Protein AF-A0A9E3AWX1-F1 (afdb_monomer_lite)

Radius of gyration: 16.39 Å; chains: 1; bounding box: 38×31×33 Å

Structure (mmCIF, N/CA/C/O backbone):
data_AF-A0A9E3AWX1-F1
#
_entry.id   AF-A0A9E3AWX1-F1
#
loop_
_atom_site.group_PDB
_atom_site.id
_atom_site.type_symbol
_atom_site.label_atom_id
_atom_site.label_alt_id
_atom_site.label_comp_id
_atom_site.label_asym_id
_atom_site.label_entity_id
_atom_site.label_seq_id
_atom_site.pdbx_PDB_ins_code
_atom_site.Cartn_x
_atom_site.Cartn_y
_atom_site.Cartn_z
_atom_site.occupancy
_atom_site.B_iso_or_equiv
_atom_site.auth_seq_id
_atom_site.auth_comp_id
_atom_site.auth_asym_id
_atom_site.auth_atom_id
_atom_site.pdbx_PDB_model_num
ATOM 1 N N . GLY A 1 1 ? -11.272 -20.689 4.369 1.00 84.56 1 GLY A N 1
ATOM 2 C CA . GLY A 1 1 ? -11.649 -19.688 3.349 1.00 84.56 1 GLY A CA 1
ATOM 3 C C . GLY A 1 1 ? -10.528 -18.682 3.196 1.00 84.56 1 GLY A C 1
ATOM 4 O O . GLY A 1 1 ? -9.604 -18.719 3.999 1.00 84.56 1 GLY A O 1
ATOM 5 N N . ALA A 1 2 ? -10.587 -17.815 2.186 1.00 92.38 2 ALA A N 1
ATOM 6 C CA . ALA A 1 2 ? -9.601 -16.748 2.029 1.00 92.38 2 ALA A CA 1
ATOM 7 C C . ALA A 1 2 ? -9.642 -15.779 3.222 1.00 92.38 2 ALA A C 1
ATOM 9 O O . ALA A 1 2 ? -10.704 -15.523 3.792 1.00 92.38 2 ALA A O 1
ATOM 10 N N . PHE A 1 3 ? -8.481 -15.250 3.594 1.00 93.94 3 PHE A N 1
ATOM 11 C CA . PHE A 1 3 ? -8.362 -14.234 4.629 1.00 93.94 3 PHE A CA 1
ATOM 12 C C . PHE A 1 3 ? -8.477 -12.842 3.993 1.00 93.94 3 PHE A C 1
ATOM 14 O O . PHE A 1 3 ? -7.770 -12.552 3.031 1.00 93.94 3 PHE A O 1
ATOM 21 N N . SER A 1 4 ? -9.368 -11.990 4.508 1.00 96.44 4 SER A N 1
ATOM 22 C CA . SER A 1 4 ? -9.606 -10.638 3.985 1.00 96.44 4 SER A CA 1
ATOM 23 C C . SER A 1 4 ? -9.246 -9.591 5.030 1.00 96.44 4 SER A C 1
ATOM 25 O O . SER A 1 4 ? -9.861 -9.534 6.095 1.00 96.44 4 SER A O 1
ATOM 27 N N . LEU A 1 5 ? -8.275 -8.737 4.707 1.00 97.19 5 LEU A N 1
ATOM 28 C CA . LEU A 1 5 ? -7.890 -7.610 5.557 1.00 97.19 5 LEU A CA 1
ATOM 29 C C . LEU A 1 5 ? -8.980 -6.535 5.638 1.00 97.19 5 LEU A C 1
ATOM 31 O O . LEU A 1 5 ? -9.084 -5.869 6.665 1.00 97.19 5 LEU A O 1
ATOM 35 N N . ASN A 1 6 ? -9.836 -6.415 4.618 1.00 97.00 6 ASN A N 1
ATOM 36 C CA . ASN A 1 6 ? -10.923 -5.431 4.615 1.00 97.00 6 ASN A CA 1
ATOM 37 C C . ASN A 1 6 ? -11.844 -5.619 5.826 1.00 97.00 6 ASN A C 1
ATOM 39 O O . ASN A 1 6 ? -12.140 -4.656 6.518 1.00 97.00 6 ASN A O 1
ATOM 43 N N . LEU A 1 7 ? -12.174 -6.867 6.181 1.00 97.12 7 LEU A N 1
ATOM 44 C CA . LEU A 1 7 ? -13.013 -7.156 7.351 1.00 97.12 7 LEU A CA 1
ATOM 45 C C . LEU A 1 7 ? -12.389 -6.696 8.677 1.00 97.12 7 LEU A C 1
ATOM 47 O O . LEU A 1 7 ? -13.111 -6.414 9.632 1.00 97.12 7 LEU A O 1
ATOM 51 N N . ILE A 1 8 ? -11.058 -6.665 8.770 1.00 97.38 8 ILE A N 1
ATOM 52 C CA . ILE A 1 8 ? -10.348 -6.195 9.965 1.00 97.38 8 ILE A CA 1
ATOM 53 C C . ILE A 1 8 ? -10.353 -4.668 10.000 1.00 97.38 8 ILE A C 1
ATOM 55 O O . ILE A 1 8 ? -10.634 -4.083 11.046 1.00 97.38 8 ILE A O 1
ATOM 59 N N . PHE A 1 9 ? -10.091 -4.025 8.861 1.00 98.00 9 PHE A N 1
ATOM 60 C CA . PHE A 1 9 ? -10.110 -2.568 8.762 1.00 98.00 9 PHE A CA 1
ATOM 61 C C . PHE A 1 9 ? -11.508 -1.983 8.976 1.00 98.00 9 PHE A C 1
ATOM 63 O O . PHE A 1 9 ? -11.626 -0.995 9.694 1.00 98.00 9 PHE A O 1
ATOM 70 N N . ASP A 1 10 ? -12.559 -2.629 8.469 1.00 98.31 10 ASP A N 1
ATOM 71 C CA . ASP A 1 10 ? -13.948 -2.204 8.672 1.00 98.31 10 ASP A CA 1
ATOM 72 C C . ASP A 1 10 ? -14.328 -2.208 10.161 1.00 98.31 10 ASP A C 1
ATOM 74 O O . ASP A 1 10 ? -14.906 -1.248 10.670 1.00 98.31 10 ASP A O 1
ATOM 78 N N . LYS A 1 11 ? -13.944 -3.261 10.897 1.00 98.31 11 LYS A N 1
ATOM 79 C CA . LYS A 1 11 ? -14.161 -3.339 12.352 1.00 98.31 11 LYS A CA 1
ATOM 80 C C . LYS A 1 11 ? -13.395 -2.251 13.097 1.00 98.31 11 LYS A C 1
ATOM 82 O O . LYS A 1 11 ? -13.962 -1.576 13.950 1.00 98.31 11 LYS A O 1
ATOM 87 N N . ALA A 1 12 ? -12.124 -2.052 12.749 1.00 98.44 12 ALA A N 1
ATOM 88 C CA . ALA A 1 12 ? -11.315 -0.998 13.349 1.00 98.44 12 ALA A CA 1
ATOM 89 C C . ALA A 1 12 ? -11.906 0.396 13.077 1.00 98.44 12 ALA A C 1
ATOM 91 O O . ALA A 1 12 ? -11.902 1.237 13.971 1.00 98.44 12 ALA A O 1
ATOM 92 N N . ALA A 1 13 ? -12.449 0.641 11.880 1.00 98.31 13 ALA A N 1
ATOM 93 C CA . ALA A 1 13 ? -13.113 1.897 11.540 1.00 98.31 13 ALA A CA 1
ATOM 94 C C . ALA A 1 13 ? -14.383 2.115 12.374 1.00 98.31 13 ALA A C 1
ATOM 96 O O . ALA A 1 13 ? -14.558 3.194 12.938 1.00 98.31 13 ALA A O 1
ATOM 97 N N . ALA A 1 14 ? -15.227 1.086 12.511 1.00 98.62 14 ALA A N 1
ATOM 98 C CA . ALA A 1 14 ? -16.457 1.147 13.304 1.00 98.62 14 ALA A CA 1
ATOM 99 C C . ALA A 1 14 ? -16.199 1.431 14.795 1.00 98.62 14 ALA A C 1
ATOM 101 O O . ALA A 1 14 ? -16.990 2.112 15.442 1.00 98.62 14 ALA A O 1
ATOM 102 N N . GLU A 1 15 ? -15.076 0.949 15.333 1.00 98.62 15 GLU A N 1
ATOM 103 C CA . GLU A 1 15 ? -14.648 1.203 16.715 1.00 98.62 15 GLU A CA 1
ATOM 104 C C . GLU A 1 15 ? -13.859 2.517 16.886 1.00 98.62 15 GLU A C 1
ATOM 106 O O . GLU A 1 15 ? -13.393 2.812 17.986 1.00 98.62 15 GLU A O 1
ATOM 111 N N . GLY A 1 16 ? -13.665 3.307 15.822 1.00 98.25 16 GLY A N 1
ATOM 112 C CA . GLY A 1 16 ? -12.867 4.541 15.874 1.00 98.25 16 GLY A CA 1
ATOM 113 C C . GLY A 1 16 ? -11.370 4.301 16.106 1.00 98.25 16 GLY A C 1
ATOM 114 O O . GLY A 1 16 ? -10.666 5.166 16.621 1.00 98.25 16 GLY A O 1
ATOM 115 N N . ARG A 1 17 ? -10.879 3.110 15.752 1.00 98.50 17 ARG A N 1
ATOM 116 C CA . ARG A 1 17 ? -9.496 2.647 15.947 1.00 98.50 17 ARG A CA 1
ATOM 117 C C . ARG A 1 17 ? -8.684 2.566 14.656 1.00 98.50 17 ARG A C 1
ATOM 119 O O . ARG A 1 17 ? -7.526 2.147 14.694 1.00 98.50 17 ARG A O 1
ATOM 126 N N . LEU A 1 18 ? -9.277 2.913 13.515 1.00 98.19 18 LEU A N 1
ATOM 127 C CA . LEU A 1 18 ? -8.569 2.981 12.243 1.00 98.19 18 LEU A CA 1
ATOM 128 C C . LEU A 1 18 ? -7.911 4.354 12.095 1.00 98.19 18 LEU A C 1
ATOM 130 O O . LEU A 1 18 ? -8.588 5.362 11.911 1.00 98.19 18 LEU A O 1
ATOM 134 N N . PHE A 1 19 ? -6.583 4.370 12.146 1.00 97.06 19 PHE A 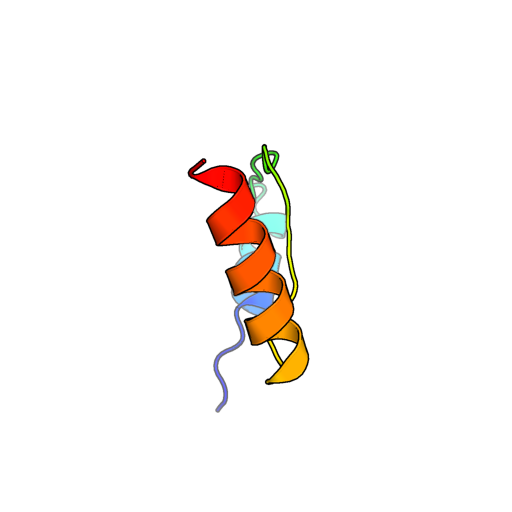N 1
ATOM 135 C CA . PHE A 1 19 ? -5.774 5.570 11.956 1.00 97.06 19 PHE A CA 1
ATOM 136 C C . PHE A 1 19 ? -4.898 5.416 10.714 1.00 97.06 19 PHE A C 1
ATOM 138 O O . PHE A 1 19 ? -4.442 4.316 10.401 1.00 97.06 19 PHE A O 1
ATOM 145 N N . GLY A 1 20 ? -4.657 6.523 10.015 1.00 95.56 20 GLY A N 1
ATOM 146 C CA . GLY A 1 20 ? -3.782 6.577 8.847 1.00 95.56 20 GLY A CA 1
ATOM 147 C C . GLY A 1 20 ? -2.586 7.494 9.079 1.00 95.56 20 GLY A C 1
ATOM 148 O O . GLY A 1 20 ? -2.644 8.414 9.893 1.00 95.56 20 GLY A O 1
ATOM 149 N N . LEU A 1 21 ? -1.517 7.262 8.321 1.00 96.19 21 LEU A N 1
ATOM 150 C CA . LEU A 1 21 ? -0.388 8.180 8.195 1.00 96.19 21 LEU A CA 1
ATOM 151 C C . LEU A 1 21 ? -0.307 8.669 6.751 1.00 96.19 21 LEU A C 1
ATOM 153 O O . LEU A 1 21 ? -0.598 7.922 5.815 1.00 96.19 21 LEU A O 1
ATOM 157 N N . ARG A 1 22 ? 0.091 9.929 6.571 1.00 95.75 22 ARG A N 1
ATOM 158 C CA . ARG A 1 22 ? 0.420 10.451 5.246 1.00 95.75 22 ARG A CA 1
ATOM 159 C C . ARG A 1 22 ? 1.660 9.716 4.743 1.00 95.75 22 ARG A C 1
ATOM 161 O O . ARG A 1 22 ? 2.672 9.681 5.439 1.00 95.75 22 ARG A O 1
ATOM 168 N N . LEU A 1 23 ? 1.580 9.160 3.539 1.00 95.12 23 LEU A N 1
ATOM 169 C CA . LEU A 1 23 ? 2.776 8.718 2.838 1.00 95.12 23 LEU A CA 1
ATOM 170 C C . LEU A 1 23 ? 3.552 9.952 2.378 1.00 95.12 23 LEU A C 1
ATOM 172 O O . LEU A 1 23 ? 3.044 10.735 1.576 1.00 95.12 23 LEU A O 1
ATOM 176 N N . GLU A 1 24 ? 4.775 10.091 2.870 1.00 93.38 24 GLU A N 1
ATOM 177 C CA . GLU A 1 24 ? 5.752 11.029 2.331 1.00 93.38 24 GLU A CA 1
ATOM 178 C C . GLU A 1 24 ? 6.638 10.271 1.336 1.00 93.38 24 GLU A C 1
ATOM 180 O O . GLU A 1 24 ? 7.185 9.216 1.659 1.00 93.38 24 GLU A O 1
ATOM 185 N N . GLY A 1 25 ? 6.753 10.783 0.112 1.00 89.7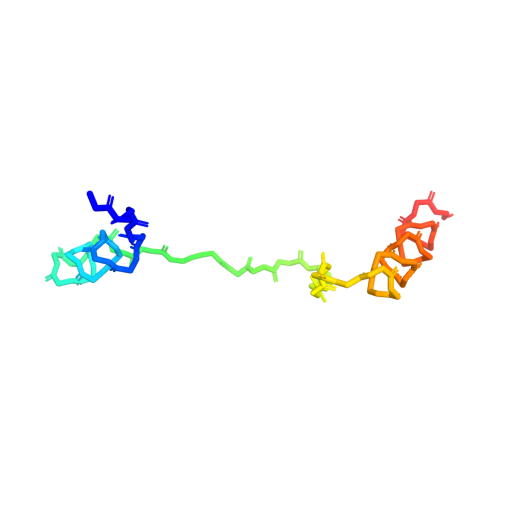5 25 GLY A N 1
ATOM 186 C CA . GLY A 1 25 ? 7.509 10.145 -0.966 1.00 89.75 25 GLY A CA 1
ATOM 187 C C . GLY A 1 25 ? 6.641 9.654 -2.123 1.00 89.75 25 GLY A C 1
ATOM 188 O O . GLY A 1 25 ? 5.476 10.023 -2.266 1.00 89.75 25 GLY A O 1
ATOM 189 N N . PHE A 1 26 ? 7.247 8.858 -3.004 1.00 91.75 26 PHE A N 1
ATOM 190 C CA . PHE A 1 26 ? 6.623 8.432 -4.252 1.00 91.75 26 PHE A CA 1
ATOM 191 C C . PHE A 1 26 ? 6.023 7.032 -4.119 1.00 91.75 26 PHE A C 1
ATOM 193 O O . PHE A 1 26 ? 6.710 6.090 -3.728 1.00 91.75 26 PHE A O 1
ATOM 200 N N . TRP A 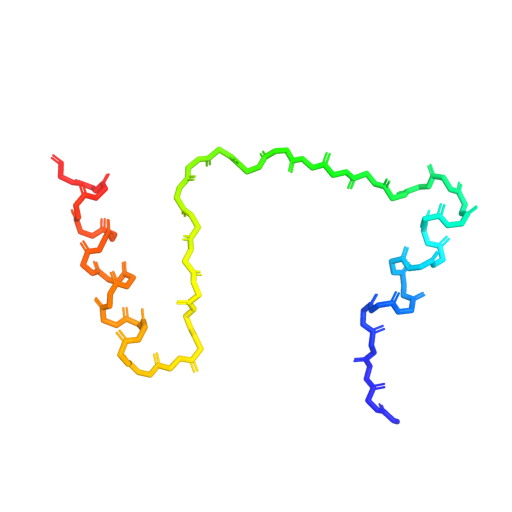1 27 ? 4.744 6.893 -4.464 1.00 94.62 27 TRP A N 1
ATOM 201 C CA . TRP A 1 27 ? 4.064 5.602 -4.490 1.00 94.62 27 TRP A CA 1
ATOM 202 C C . TRP A 1 27 ? 4.079 4.996 -5.893 1.00 94.62 27 TRP A C 1
ATOM 204 O O . TRP A 1 27 ? 3.881 5.704 -6.880 1.00 94.62 27 TRP A O 1
ATOM 214 N N . MET A 1 28 ? 4.248 3.675 -5.973 1.00 95.94 28 MET A N 1
ATOM 215 C CA . MET A 1 28 ? 4.197 2.919 -7.224 1.00 95.94 28 MET A CA 1
ATOM 216 C C . MET A 1 28 ? 3.420 1.618 -7.048 1.00 95.94 28 MET A C 1
ATOM 218 O O . MET A 1 28 ? 3.566 0.920 -6.044 1.00 95.94 28 MET A O 1
ATOM 222 N N . HIS A 1 29 ? 2.631 1.260 -8.060 1.00 94.25 29 HIS A N 1
ATOM 223 C CA . HIS A 1 29 ? 2.111 -0.095 -8.193 1.00 94.25 29 HIS A CA 1
ATOM 224 C C . HIS A 1 29 ? 3.206 -1.008 -8.753 1.00 94.25 29 HIS A C 1
ATOM 226 O O . HIS A 1 29 ? 3.883 -0.617 -9.696 1.00 94.25 29 HIS A O 1
ATOM 232 N N . VAL A 1 30 ? 3.348 -2.224 -8.217 1.00 96.25 30 VAL A N 1
ATOM 233 C CA . VAL A 1 30 ? 4.400 -3.182 -8.611 1.00 96.25 30 VAL A CA 1
ATOM 234 C C . VAL A 1 30 ? 3.809 -4.588 -8.825 1.00 96.25 30 VAL A C 1
ATOM 236 O O . VAL A 1 30 ? 4.300 -5.583 -8.306 1.00 96.25 30 VAL A O 1
ATOM 239 N N . GLY A 1 31 ? 2.673 -4.675 -9.526 1.00 96.25 31 GLY A N 1
ATOM 240 C CA . GLY A 1 31 ? 1.945 -5.939 -9.734 1.00 96.25 31 GLY A CA 1
ATOM 241 C C . GLY A 1 31 ? 2.243 -6.665 -11.048 1.00 96.25 31 GLY A C 1
ATOM 242 O O . GLY A 1 31 ? 1.801 -7.797 -11.229 1.00 96.25 31 GLY A O 1
ATOM 243 N N . THR A 1 32 ? 2.966 -6.036 -11.975 1.00 97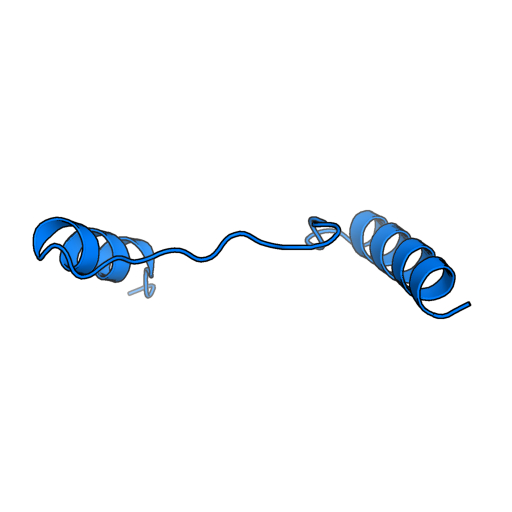.44 32 THR A N 1
ATOM 244 C CA . THR A 1 32 ? 3.311 -6.607 -13.286 1.00 97.44 32 THR A CA 1
ATOM 245 C C . THR A 1 32 ? 4.818 -6.518 -13.532 1.00 97.44 32 THR A C 1
ATOM 247 O O . THR A 1 32 ? 5.470 -5.637 -12.970 1.00 97.44 32 THR A O 1
ATOM 250 N N . PRO A 1 33 ? 5.392 -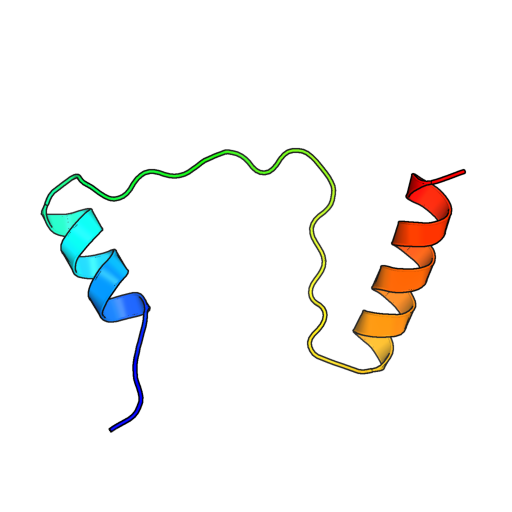7.359 -14.414 1.00 97.06 33 PRO A N 1
ATOM 251 C CA . PRO A 1 33 ? 6.819 -7.284 -14.731 1.00 97.06 33 PRO A CA 1
ATOM 252 C C . PRO A 1 33 ? 7.272 -5.906 -15.240 1.00 97.06 33 PRO A C 1
ATOM 254 O O . PRO A 1 33 ? 8.343 -5.433 -14.876 1.00 97.06 33 PRO A O 1
ATOM 257 N N . SER A 1 34 ? 6.447 -5.220 -16.038 1.00 96.31 34 SER A N 1
ATOM 258 C CA . SER A 1 34 ? 6.758 -3.862 -16.505 1.00 96.31 34 SER A CA 1
ATOM 259 C C . SER A 1 34 ? 6.741 -2.830 -15.375 1.00 96.31 34 SER A C 1
ATOM 261 O O . SER A 1 34 ? 7.560 -1.914 -15.368 1.00 96.31 34 SER A O 1
ATOM 263 N N . ALA A 1 35 ? 5.843 -2.987 -14.401 1.00 97.31 35 ALA A N 1
ATOM 264 C CA . ALA A 1 35 ? 5.765 -2.110 -13.241 1.00 97.31 35 ALA A CA 1
ATOM 265 C C . ALA A 1 35 ? 6.961 -2.294 -12.288 1.00 97.31 35 ALA A C 1
ATOM 267 O O . ALA A 1 35 ? 7.414 -1.323 -11.688 1.00 97.31 35 ALA A O 1
ATOM 268 N N . VAL A 1 36 ? 7.516 -3.511 -12.208 1.00 97.50 36 VAL A N 1
ATOM 269 C CA . VAL A 1 36 ? 8.779 -3.786 -11.497 1.00 97.50 36 VAL A CA 1
ATOM 270 C C . VAL A 1 36 ? 9.928 -2.991 -12.111 1.00 97.50 36 VAL A C 1
ATOM 272 O O . VAL A 1 36 ? 10.586 -2.240 -11.401 1.00 97.50 36 VAL A O 1
ATOM 275 N N . ALA A 1 37 ? 10.112 -3.063 -13.433 1.00 96.69 37 ALA A N 1
ATOM 276 C CA . ALA A 1 37 ? 11.185 -2.325 -14.104 1.00 96.69 37 ALA A CA 1
ATOM 277 C C . ALA A 1 37 ? 11.082 -0.801 -13.887 1.00 96.69 37 ALA A C 1
ATOM 279 O O . ALA A 1 37 ? 12.094 -0.124 -13.710 1.00 96.69 37 ALA A O 1
ATOM 280 N N . ALA A 1 38 ? 9.860 -0.260 -13.859 1.00 96.25 38 ALA A N 1
ATOM 281 C CA . ALA A 1 38 ? 9.635 1.148 -13.542 1.00 96.25 38 ALA A CA 1
ATOM 282 C C . ALA A 1 38 ? 10.018 1.489 -12.090 1.00 96.25 38 ALA A C 1
ATOM 284 O O . ALA A 1 38 ? 10.614 2.539 -11.845 1.00 96.25 38 ALA A O 1
ATOM 285 N N . ALA A 1 39 ? 9.691 0.614 -11.132 1.00 96.56 39 ALA A N 1
ATOM 286 C CA . ALA A 1 39 ? 10.055 0.798 -9.730 1.00 96.56 39 ALA A CA 1
ATOM 287 C C . ALA A 1 39 ? 11.576 0.766 -9.522 1.00 96.56 39 ALA A C 1
ATOM 289 O O . ALA A 1 39 ? 12.104 1.629 -8.822 1.00 96.56 39 ALA A O 1
ATOM 290 N N . ASP A 1 40 ? 12.281 -0.151 -10.188 1.00 95.94 40 ASP A N 1
ATOM 291 C CA . ASP A 1 40 ? 13.743 -0.253 -10.115 1.00 95.94 40 ASP A CA 1
ATOM 292 C C . ASP A 1 40 ? 14.435 0.999 -10.673 1.00 95.94 40 ASP A C 1
ATOM 294 O O . ASP A 1 40 ? 15.356 1.533 -10.053 1.00 95.94 40 ASP A O 1
ATOM 298 N N . ALA A 1 41 ? 13.957 1.523 -11.808 1.00 96.06 41 ALA A N 1
ATOM 299 C CA . ALA A 1 41 ? 14.479 2.764 -12.380 1.00 96.06 41 ALA A CA 1
ATOM 300 C C . ALA A 1 41 ? 14.290 3.953 -11.421 1.00 96.06 41 ALA A C 1
ATOM 302 O O . ALA A 1 41 ? 15.238 4.685 -11.132 1.00 96.06 41 ALA A O 1
ATOM 303 N N . ARG A 1 42 ? 13.088 4.101 -10.847 1.00 95.25 42 ARG A N 1
ATOM 304 C CA . ARG A 1 42 ? 12.798 5.161 -9.873 1.00 95.25 42 ARG A CA 1
ATOM 305 C C . ARG A 1 42 ? 13.621 5.008 -8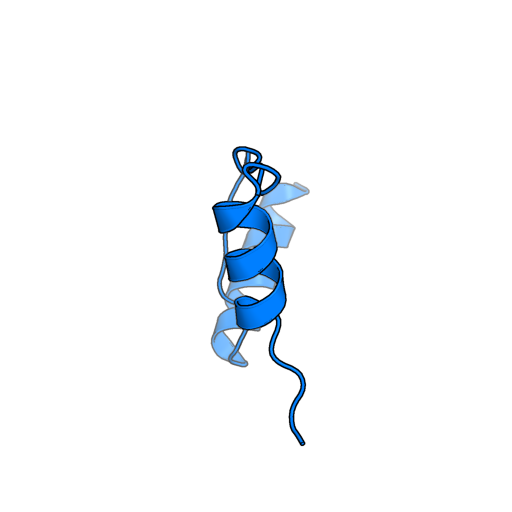.592 1.00 95.25 42 ARG A C 1
ATOM 307 O O . ARG A 1 42 ? 13.996 6.009 -7.974 1.00 95.25 42 ARG A O 1
ATOM 314 N N . PHE A 1 43 ? 13.888 3.775 -8.169 1.00 93.75 43 PHE A N 1
ATOM 315 C CA . PHE A 1 43 ? 14.742 3.500 -7.022 1.00 93.75 43 PHE A CA 1
ATOM 316 C C . PHE A 1 43 ? 16.181 3.950 -7.291 1.00 93.75 43 PHE A C 1
ATOM 318 O O . PHE A 1 43 ? 16.734 4.671 -6.465 1.00 93.75 43 PHE A O 1
ATOM 325 N N . ALA A 1 44 ? 16.742 3.632 -8.464 1.00 95.94 44 ALA A N 1
ATOM 326 C CA . ALA A 1 44 ? 18.077 4.080 -8.868 1.00 95.94 44 ALA A CA 1
ATOM 327 C C . ALA A 1 44 ? 18.213 5.616 -8.868 1.00 95.94 44 ALA A C 1
ATOM 329 O O . ALA A 1 44 ? 19.215 6.140 -8.390 1.00 95.94 44 ALA A O 1
ATOM 330 N N . GLU A 1 45 ? 17.186 6.345 -9.315 1.00 93.31 45 GLU A N 1
ATOM 331 C CA . GLU A 1 45 ? 17.143 7.816 -9.245 1.00 93.31 45 GLU A CA 1
ATOM 332 C C . GLU A 1 45 ? 17.074 8.360 -7.809 1.00 93.31 45 GLU A C 1
ATOM 334 O O . GLU A 1 45 ? 17.510 9.475 -7.552 1.00 93.31 45 GLU A O 1
ATOM 339 N N . SER A 1 46 ? 16.495 7.604 -6.869 1.00 87.19 46 SER A N 1
ATOM 340 C CA . SER A 1 46 ? 16.331 8.042 -5.471 1.00 87.19 46 SER A CA 1
ATOM 341 C C . SER A 1 46 ? 17.608 7.940 -4.642 1.00 87.19 46 SER A C 1
ATOM 343 O O . SER A 1 46 ? 17.675 8.537 -3.570 1.00 87.19 46 SER A O 1
ATOM 345 N N . VAL A 1 47 ? 18.557 7.107 -5.076 1.00 83.94 47 VAL A N 1
ATOM 346 C CA . VAL A 1 47 ? 19.788 6.786 -4.335 1.00 83.94 47 VAL A CA 1
ATOM 347 C C . VAL A 1 47 ? 21.038 7.439 -4.929 1.00 83.94 47 VAL A C 1
ATOM 349 O O . VAL A 1 47 ? 22.122 7.273 -4.368 1.00 83.94 47 VAL A O 1
ATOM 352 N N . SER A 1 48 ? 20.890 8.154 -6.050 1.00 65.62 48 SER A N 1
ATOM 353 C CA . SER A 1 48 ? 21.930 8.985 -6.666 1.00 65.62 48 SER A CA 1
ATOM 354 C C . SER A 1 48 ? 21.891 10.415 -6.142 1.00 65.62 48 SER A C 1
ATOM 356 O O . SER A 1 48 ? 22.963 11.052 -6.244 1.00 65.62 48 SER A O 1
#

Foldseek 3Di:
DDDDCVVVQVVCVVVVNDDDDDDDDDDFDDPDPVSVVVVVVVVVVVVD

pLDDT: mean 94.87, std 5.37, range [65.62, 98.62]

Sequence (48 aa):
GAFSLNLIFDKAAAEGRLFGLRLEGFWMHVGTPSAVAAADARFAESVS

Secondary structure (DSSP, 8-state):
----SHHHHHHHHHTT-----PPPS------SHHHHHHHHHHHHHH--